Protein AF-A0A920R4H1-F1 (afdb_monomer)

Secondary structure (DSSP, 8-state):
-PPEE--TTS--TT---SEEEEEES-TTS-----HHHHHHHHTTT-EEEEEEETTGGGTS--GGGGT-SEEEEE-TTTT---GGG----EEEEE-S-TT-HHHHHH-S-EEEEETTEEEEE-GGGSHHHHGGGSS----S--HHHHHHHHHHHHHHT-S-----

Solvent-accessible surface area (backbone atoms only — not comparable to full-atom values): 9916 Å² total; per-residue (Å²): 138,50,77,43,82,45,58,98,87,59,80,65,85,86,59,84,50,61,32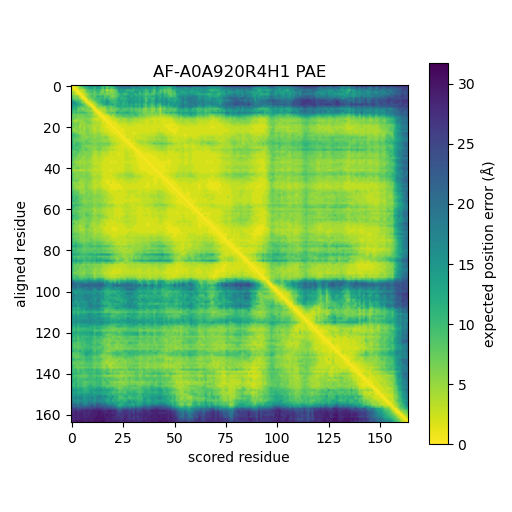,39,42,37,56,43,60,28,96,86,68,46,82,66,83,59,48,66,62,35,52,59,29,49,77,64,77,16,45,29,32,35,37,37,43,69,73,58,49,76,80,43,87,50,58,62,85,49,70,30,40,28,40,34,37,55,48,35,88,49,83,46,71,69,57,94,82,38,88,59,21,68,48,78,43,61,58,54,62,97,85,40,67,64,50,60,57,70,46,47,62,44,83,40,81,53,96,96,36,81,42,84,33,66,57,70,33,25,34,93,66,34,46,95,75,21,66,48,87,72,80,88,74,49,60,74,53,51,59,44,39,62,54,47,49,52,66,73,57,70,59,87,77,77,86,125

Foldseek 3Di:
DDEDEDDPPDDPPPDDHQEYEYEAVDPVSHHDQCLVVCVSQVVNNHAYEYEYDVVVVVPDPDVLVSVHQKYKYWPCVLPHDPPVPDDTAIDIDGSDDPPDVVRVLQDCWDWDQDPNDTDIPNPCQECVNVPPNHSDPDDDHPVVNVVSNVVSVVVVPPPPPPDD

Structure (mmCIF, N/CA/C/O backbone):
data_AF-A0A920R4H1-F1
#
_entry.id   AF-A0A920R4H1-F1
#
loop_
_atom_site.group_PDB
_atom_site.id
_atom_site.type_symbol
_atom_site.label_atom_id
_atom_site.label_alt_id
_atom_site.label_comp_id
_atom_site.label_asym_id
_atom_site.label_entity_id
_atom_site.label_seq_id
_atom_site.pdbx_PDB_ins_code
_atom_site.Cartn_x
_atom_site.Cartn_y
_atom_site.Cartn_z
_atom_site.occupancy
_atom_site.B_iso_or_equiv
_atom_site.auth_seq_id
_atom_site.auth_comp_id
_atom_site.auth_asym_id
_atom_site.auth_atom_id
_atom_site.pdbx_PDB_model_num
ATOM 1 N N . MET A 1 1 ? 2.970 5.327 20.813 1.00 47.44 1 MET A N 1
ATOM 2 C CA . MET A 1 1 ? 1.952 5.036 19.777 1.00 47.44 1 MET A CA 1
ATOM 3 C C . MET A 1 1 ? 2.085 3.579 19.348 1.00 47.44 1 MET A C 1
ATOM 5 O O . MET A 1 1 ? 3.150 3.213 18.874 1.00 47.44 1 MET A O 1
ATOM 9 N N . LYS A 1 2 ? 1.069 2.731 19.569 1.00 54.78 2 LYS A N 1
ATOM 10 C CA . LYS A 1 2 ? 1.096 1.309 19.170 1.00 54.78 2 LYS A CA 1
ATOM 11 C C . LYS A 1 2 ? 0.308 1.113 17.871 1.00 54.78 2 LYS A C 1
ATOM 13 O O . LYS A 1 2 ? -0.879 1.432 17.827 1.00 54.78 2 LYS A O 1
ATOM 18 N N . LEU A 1 3 ? 0.972 0.604 16.833 1.00 54.94 3 LEU A N 1
ATOM 19 C CA . LEU A 1 3 ? 0.311 0.088 15.634 1.00 54.94 3 LEU A CA 1
ATOM 20 C C . LEU A 1 3 ? -0.113 -1.347 15.941 1.00 54.94 3 LEU A C 1
ATOM 22 O O . LEU A 1 3 ? 0.723 -2.148 16.361 1.00 54.94 3 LEU A O 1
ATOM 26 N N . SER A 1 4 ? -1.392 -1.668 15.768 1.00 60.56 4 SER A N 1
ATOM 27 C CA . SER A 1 4 ? -1.877 -3.031 15.986 1.00 60.56 4 SER A CA 1
ATOM 28 C C . SER A 1 4 ? -2.011 -3.750 14.649 1.00 60.56 4 SER A C 1
ATOM 30 O O . SER A 1 4 ? -2.724 -3.294 13.757 1.00 60.56 4 SER A O 1
ATOM 32 N N . LEU A 1 5 ? -1.322 -4.886 14.512 1.00 59.75 5 LEU A N 1
ATOM 33 C CA . LEU A 1 5 ? -1.550 -5.827 13.418 1.00 59.75 5 LEU A CA 1
ATOM 34 C C . LEU A 1 5 ? -2.815 -6.615 13.737 1.00 59.75 5 LEU A C 1
ATOM 36 O O . LEU A 1 5 ? -2.872 -7.307 14.756 1.00 59.75 5 LEU A O 1
ATOM 40 N N . VAL A 1 6 ? -3.828 -6.495 12.885 1.00 61.31 6 VAL A N 1
ATOM 41 C CA . VAL A 1 6 ? -5.138 -7.081 13.152 1.00 61.31 6 VAL A CA 1
ATOM 42 C C . VAL A 1 6 ? -5.387 -8.203 12.165 1.00 61.31 6 VAL A C 1
ATOM 44 O O . VAL A 1 6 ? -5.454 -8.009 10.955 1.00 61.31 6 VAL A O 1
ATOM 47 N N . THR A 1 7 ? -5.553 -9.403 12.705 1.00 55.94 7 THR A N 1
ATOM 48 C CA . THR A 1 7 ? -6.232 -10.491 12.000 1.00 55.94 7 THR A CA 1
ATOM 49 C C . THR A 1 7 ? -7.718 -10.403 12.341 1.00 55.94 7 THR A C 1
ATOM 51 O O . THR A 1 7 ? -8.056 -10.024 13.460 1.00 55.94 7 THR A O 1
ATOM 54 N N . HIS A 1 8 ? -8.601 -10.736 11.392 1.00 55.03 8 HIS A N 1
ATOM 55 C CA . HIS A 1 8 ? -10.073 -10.649 11.506 1.00 55.03 8 HIS A CA 1
ATOM 56 C C . HIS A 1 8 ? -10.656 -11.211 12.827 1.00 55.03 8 HIS A C 1
ATOM 58 O O . HIS A 1 8 ? -11.758 -10.864 13.229 1.00 55.03 8 HIS A O 1
ATOM 64 N N . THR A 1 9 ? -9.931 -12.084 13.525 1.00 52.53 9 THR A N 1
ATOM 65 C CA . THR A 1 9 ? -10.314 -12.711 14.798 1.00 52.53 9 THR A CA 1
ATOM 66 C C . THR A 1 9 ? -9.913 -11.943 16.066 1.00 52.53 9 THR A C 1
ATOM 68 O O . THR A 1 9 ? -10.213 -12.410 17.163 1.00 52.53 9 THR A O 1
ATOM 71 N N . GLN A 1 10 ? -9.237 -10.792 15.981 1.00 63.03 10 GLN A N 1
ATOM 72 C CA . GLN A 1 10 ? -8.810 -10.052 17.175 1.00 63.03 10 GLN A CA 1
ATOM 73 C C . GLN A 1 10 ? -9.837 -9.003 17.611 1.00 63.03 10 GLN A C 1
ATOM 75 O O . GLN A 1 10 ? -10.233 -8.132 16.844 1.00 63.03 10 GLN A O 1
ATOM 80 N N . ASN A 1 11 ? -10.221 -9.056 18.888 1.00 64.81 11 ASN A N 1
ATOM 81 C CA . ASN A 1 11 ? -11.140 -8.101 19.497 1.00 64.81 11 ASN A CA 1
ATOM 82 C C . ASN A 1 11 ? -10.472 -6.719 19.617 1.00 64.81 11 ASN A C 1
ATOM 84 O O . ASN A 1 11 ? -9.625 -6.497 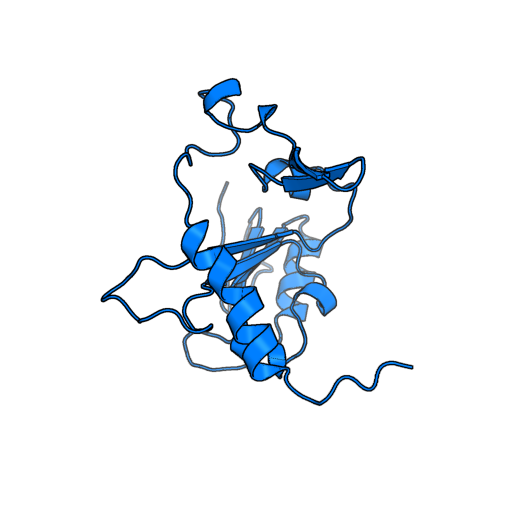20.486 1.00 64.81 11 ASN A O 1
ATOM 88 N N . LEU A 1 12 ? -10.845 -5.785 18.737 1.00 71.75 12 LEU A N 1
ATOM 89 C CA . LEU A 1 12 ? -10.313 -4.421 18.743 1.00 71.75 12 LEU A CA 1
ATOM 90 C C . LEU A 1 12 ? -10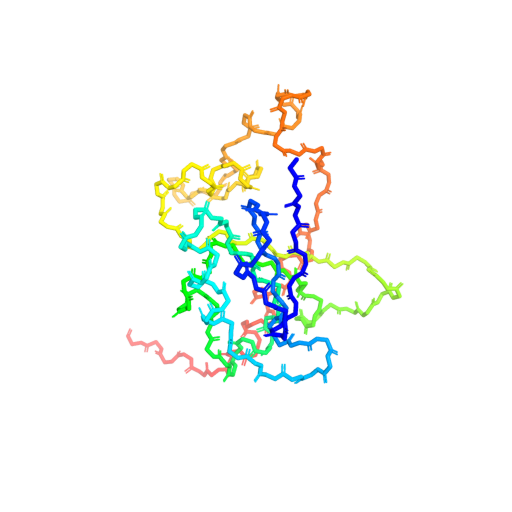.928 -3.550 19.836 1.00 71.75 12 LEU A C 1
ATOM 92 O O . LEU A 1 12 ? -10.408 -2.470 20.106 1.00 71.75 12 LEU A O 1
ATOM 96 N N . LYS A 1 13 ? -12.000 -3.983 20.510 1.00 70.62 13 LYS A N 1
ATOM 97 C CA . LYS A 1 13 ? -12.744 -3.131 21.450 1.00 70.62 13 LYS A CA 1
ATOM 98 C C . LYS A 1 13 ? -11.910 -2.726 22.665 1.00 70.62 13 LYS A C 1
ATOM 100 O O . LYS A 1 13 ? -11.972 -1.570 23.069 1.00 70.62 13 LYS A O 1
ATOM 105 N N . THR A 1 14 ? -11.056 -3.607 23.179 1.00 74.81 14 THR A N 1
ATOM 106 C CA . THR A 1 14 ? -10.301 -3.383 24.428 1.00 74.81 14 THR A CA 1
ATOM 107 C C . THR A 1 14 ? -8.910 -2.776 24.250 1.00 74.81 14 THR A C 1
ATOM 109 O O . THR A 1 14 ? -8.247 -2.482 25.239 1.00 74.81 14 THR A O 1
ATOM 112 N N . ARG A 1 15 ? -8.436 -2.588 23.012 1.00 79.19 15 ARG A N 1
ATOM 113 C CA . ARG A 1 15 ? -7.073 -2.104 22.742 1.00 79.19 15 ARG A CA 1
ATOM 114 C C . ARG A 1 15 ? -7.044 -0.634 22.339 1.00 79.19 15 ARG A C 1
ATOM 116 O O . ARG A 1 15 ? -7.931 -0.165 21.625 1.00 79.19 15 ARG A O 1
ATOM 123 N N . GLU A 1 16 ? -5.986 0.060 22.740 1.00 82.75 16 GLU A N 1
ATOM 124 C CA . GLU A 1 16 ? -5.626 1.380 22.219 1.00 82.75 16 GLU A CA 1
ATOM 125 C C . GLU A 1 16 ? -4.703 1.233 21.004 1.00 82.75 16 GLU A C 1
ATOM 127 O O . GLU A 1 16 ? -3.686 0.535 21.058 1.00 82.75 16 GLU A O 1
ATOM 132 N N . PHE A 1 17 ? -5.055 1.886 19.900 1.00 85.69 17 PHE A N 1
ATOM 133 C CA . PHE A 1 17 ? -4.285 1.883 18.658 1.00 85.69 17 PHE A CA 1
ATOM 134 C C . PHE A 1 17 ? -4.586 3.148 17.850 1.00 85.69 17 PHE A C 1
ATOM 136 O O . PHE A 1 17 ? -5.667 3.713 17.963 1.00 85.69 17 PHE A O 1
ATOM 143 N N . PHE A 1 18 ? -3.627 3.582 17.029 1.00 83.62 18 PHE A N 1
ATOM 144 C CA . PHE A 1 18 ? -3.800 4.725 16.116 1.00 83.62 18 PHE A CA 1
ATOM 145 C C . PHE A 1 18 ? -4.106 4.293 14.673 1.00 83.62 18 PHE A C 1
ATOM 147 O O . PHE A 1 18 ? -4.470 5.108 13.830 1.00 83.62 18 PHE A O 1
ATOM 154 N N . GLY A 1 19 ? -3.942 3.002 14.382 1.00 86.75 19 GLY A N 1
ATOM 155 C CA . GLY A 1 19 ? -4.238 2.416 13.087 1.00 86.75 19 GLY A CA 1
ATOM 156 C C . GLY A 1 19 ? -4.243 0.893 13.135 1.00 86.75 19 GLY A C 1
ATOM 157 O O . GLY A 1 19 ? -3.686 0.284 14.058 1.00 86.75 19 GLY A O 1
ATOM 158 N N . VAL A 1 20 ? -4.880 0.298 12.133 1.00 89.38 20 VAL A N 1
ATOM 159 C CA . VAL A 1 20 ? -4.982 -1.144 11.917 1.00 89.38 20 VAL A CA 1
ATOM 160 C C . VAL A 1 20 ? -4.424 -1.495 10.543 1.00 89.38 20 VAL A C 1
ATOM 162 O O . VAL A 1 20 ? -4.675 -0.789 9.569 1.00 89.38 20 VAL A O 1
ATOM 165 N N . LEU A 1 21 ? -3.665 -2.590 10.469 1.00 90.94 21 LEU A N 1
ATOM 166 C CA . LEU A 1 21 ? -3.246 -3.197 9.206 1.00 90.94 21 LEU A CA 1
ATOM 167 C C . LEU A 1 21 ? -3.998 -4.514 9.018 1.00 90.94 21 LEU A C 1
ATOM 169 O O . LEU A 1 21 ? -3.889 -5.401 9.868 1.00 90.94 21 LEU A O 1
ATOM 173 N N . ILE A 1 22 ? -4.733 -4.629 7.914 1.00 91.00 22 ILE A N 1
ATOM 174 C CA . ILE A 1 22 ? -5.585 -5.776 7.583 1.00 91.00 22 ILE A CA 1
ATOM 175 C C . ILE A 1 22 ? -5.103 -6.390 6.267 1.00 91.00 22 ILE A C 1
ATOM 177 O O . ILE A 1 22 ? -4.892 -5.679 5.294 1.00 91.00 22 ILE A O 1
ATOM 181 N N . GLN A 1 23 ? -4.942 -7.710 6.214 1.00 92.06 23 GLN A N 1
ATOM 182 C CA . GLN A 1 23 ? -4.517 -8.433 5.011 1.00 92.06 23 GLN A CA 1
ATOM 183 C C . GLN A 1 23 ? -5.743 -9.002 4.274 1.00 92.06 23 GLN A C 1
ATOM 185 O O . GLN A 1 23 ? -6.493 -9.790 4.853 1.00 92.06 23 GLN A O 1
ATOM 190 N N . TYR A 1 24 ? -5.941 -8.619 3.009 1.00 91.62 24 TYR A N 1
ATOM 191 C CA . TYR A 1 24 ? -7.109 -8.965 2.191 1.00 91.62 24 TYR A CA 1
ATOM 192 C C . TYR A 1 24 ? -6.717 -9.303 0.738 1.00 91.62 24 TYR A C 1
ATOM 194 O O . TYR A 1 24 ? -6.379 -8.391 -0.015 1.00 91.62 24 TYR A O 1
ATOM 202 N N . PRO A 1 25 ? -6.781 -10.568 0.283 1.00 91.94 25 PRO A N 1
ATOM 203 C CA . PRO A 1 25 ? -7.086 -11.789 1.038 1.00 91.94 25 PRO A CA 1
ATOM 204 C C . PRO A 1 25 ? -6.043 -12.101 2.118 1.00 91.94 25 PRO A C 1
ATOM 206 O O . PRO A 1 25 ? -4.903 -11.642 2.026 1.00 91.94 25 PRO A O 1
ATOM 209 N N . ALA A 1 26 ? -6.421 -12.899 3.122 1.00 89.62 26 ALA A N 1
ATOM 210 C CA . ALA A 1 26 ? -5.544 -13.282 4.228 1.00 89.62 26 ALA A CA 1
ATOM 211 C C . ALA A 1 26 ? -4.355 -14.141 3.757 1.00 89.62 26 ALA A C 1
ATOM 213 O O . ALA A 1 26 ? -4.429 -14.824 2.736 1.00 89.62 26 ALA A O 1
ATOM 214 N N . SER A 1 27 ? -3.281 -14.193 4.550 1.00 87.38 27 SER A N 1
ATOM 215 C CA . SER A 1 27 ? -2.103 -15.035 4.266 1.00 87.38 27 SER A CA 1
ATOM 216 C C . SER A 1 27 ? -2.423 -16.531 4.159 1.00 87.38 27 SER A C 1
ATOM 218 O O . SER A 1 27 ? -1.721 -17.266 3.476 1.00 87.38 27 SER A O 1
ATOM 220 N N . THR A 1 28 ? -3.510 -16.977 4.793 1.00 88.75 28 THR A N 1
ATOM 221 C CA . THR A 1 28 ? -4.040 -18.347 4.704 1.00 88.75 28 THR A CA 1
ATOM 222 C C . THR A 1 28 ? -4.865 -18.602 3.438 1.00 88.75 28 THR A C 1
ATOM 224 O O . THR A 1 28 ? -5.411 -19.688 3.276 1.00 88.75 28 THR A O 1
ATOM 227 N N . GLY A 1 29 ? -5.019 -17.604 2.564 1.00 85.94 29 GLY A N 1
ATOM 228 C CA . GLY A 1 29 ? -5.892 -17.651 1.389 1.00 85.94 29 GLY A CA 1
ATOM 229 C C . GLY A 1 29 ? -7.370 -17.390 1.694 1.00 85.94 29 GLY A C 1
ATOM 230 O O . GLY A 1 29 ? -8.184 -17.350 0.775 1.00 85.94 29 GLY A O 1
ATOM 231 N N . ARG A 1 30 ? -7.742 -17.186 2.965 1.00 89.44 30 ARG A N 1
ATOM 232 C CA . ARG A 1 30 ? -9.130 -16.890 3.345 1.00 89.44 30 ARG A CA 1
ATOM 233 C C . ARG A 1 30 ? -9.550 -15.501 2.874 1.00 89.44 30 ARG A C 1
ATOM 235 O O . ARG A 1 30 ? -8.851 -14.513 3.107 1.00 89.44 30 ARG A O 1
ATOM 242 N N . LEU A 1 31 ? -10.735 -15.434 2.279 1.00 89.69 31 LEU A N 1
ATOM 243 C CA . LEU A 1 31 ? -11.396 -14.189 1.922 1.00 89.69 31 LEU A CA 1
ATOM 244 C C . LEU A 1 31 ? -12.331 -13.783 3.063 1.00 89.69 31 LEU A C 1
ATOM 246 O O . LEU A 1 31 ? -13.480 -14.210 3.112 1.00 89.69 31 LEU A O 1
ATOM 250 N N . ASN A 1 32 ? -11.810 -13.003 4.005 1.00 88.50 32 ASN A N 1
ATOM 251 C CA . ASN A 1 32 ? -12.615 -12.440 5.081 1.00 88.50 32 ASN A CA 1
ATOM 252 C C . ASN A 1 32 ? -12.937 -10.979 4.755 1.00 88.50 32 ASN A C 1
ATOM 254 O O . ASN A 1 32 ? -12.062 -10.265 4.266 1.00 88.50 32 ASN A O 1
ATOM 258 N N . ASP A 1 33 ? -14.160 -10.543 5.041 1.00 89.31 33 ASP A N 1
ATOM 259 C CA . ASP A 1 33 ? -14.581 -9.161 4.822 1.00 89.31 33 ASP A CA 1
ATOM 260 C C . ASP A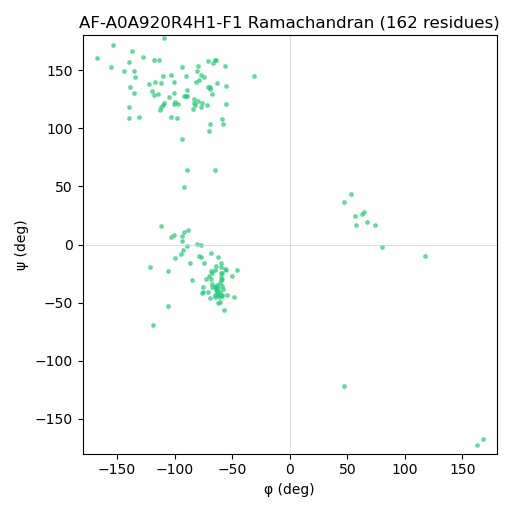 1 33 ? -13.920 -8.226 5.859 1.00 89.31 33 ASP A C 1
ATOM 262 O O . ASP A 1 33 ? -14.088 -8.436 7.064 1.00 89.31 33 ASP A O 1
ATOM 266 N N . PRO A 1 34 ? -13.126 -7.221 5.441 1.00 89.75 34 PRO A N 1
ATOM 267 C CA . PRO A 1 34 ? -12.485 -6.294 6.364 1.00 89.75 34 PRO A CA 1
ATOM 268 C C . PRO A 1 34 ? -13.424 -5.196 6.893 1.00 89.75 34 PRO A C 1
ATOM 270 O O . PRO A 1 34 ? -13.020 -4.495 7.822 1.00 89.75 34 PRO A O 1
ATOM 273 N N . SER A 1 35 ? -14.642 -5.027 6.357 1.00 90.69 35 SER A N 1
ATOM 274 C CA . SER A 1 35 ? -15.519 -3.888 6.676 1.00 90.69 35 SER A CA 1
ATOM 275 C C . SER A 1 35 ? -15.783 -3.706 8.172 1.00 90.69 35 SER A C 1
ATOM 277 O O . SER A 1 35 ? -15.676 -2.589 8.672 1.00 90.69 35 SER A O 1
ATOM 279 N N . GLU A 1 36 ? -16.042 -4.780 8.924 1.00 89.50 36 GLU A N 1
ATOM 280 C CA . GLU A 1 36 ? -16.287 -4.662 10.370 1.00 89.50 36 GLU A CA 1
ATOM 281 C C . GLU A 1 36 ? -15.053 -4.126 11.118 1.00 89.50 36 GLU A C 1
ATOM 283 O O . GLU A 1 36 ? -15.162 -3.253 11.982 1.00 89.50 36 GLU A O 1
ATOM 288 N N . ALA A 1 37 ? -13.861 -4.612 10.765 1.00 88.38 37 ALA A N 1
ATOM 289 C CA . ALA A 1 37 ? -12.613 -4.169 11.378 1.00 88.38 37 ALA A CA 1
ATOM 290 C C . ALA A 1 37 ? -12.289 -2.708 11.022 1.00 88.38 37 ALA A C 1
ATOM 292 O O . ALA A 1 37 ? -11.802 -1.967 11.880 1.00 88.38 37 ALA A O 1
ATOM 293 N N . ILE A 1 38 ? -12.599 -2.285 9.791 1.00 89.88 38 ILE A N 1
ATOM 294 C CA . ILE A 1 38 ? -12.471 -0.893 9.337 1.00 89.88 38 ILE A CA 1
ATOM 295 C C . ILE A 1 38 ? -13.396 0.009 10.163 1.00 89.88 38 ILE A C 1
ATOM 297 O O . ILE A 1 38 ? -12.926 0.968 10.776 1.00 89.88 38 ILE A O 1
ATOM 301 N N . SER A 1 39 ? -14.680 -0.344 10.293 1.00 90.00 39 SER A N 1
ATOM 302 C CA . SER A 1 39 ? -15.634 0.428 11.098 1.00 90.00 39 SER A CA 1
ATOM 303 C C . SER A 1 39 ? -15.222 0.515 12.572 1.00 90.00 39 SER A C 1
ATOM 305 O O . SER A 1 39 ? -15.304 1.581 13.182 1.00 90.00 39 SER A O 1
ATOM 307 N N . GLN A 1 40 ? -14.727 -0.580 13.161 1.00 88.69 40 GLN A N 1
ATOM 308 C CA . GLN A 1 40 ? -14.220 -0.567 14.538 1.00 88.69 40 GLN A CA 1
ATOM 309 C C . GLN A 1 40 ? -12.999 0.349 14.707 1.00 88.69 40 GLN A C 1
ATOM 311 O O . GLN A 1 40 ? -12.860 0.980 15.759 1.00 88.69 40 GLN A O 1
ATOM 316 N N . ALA A 1 41 ? -12.128 0.442 13.699 1.00 88.06 41 ALA A N 1
ATOM 317 C CA . ALA A 1 41 ? -10.996 1.362 13.720 1.00 88.06 41 ALA A CA 1
ATOM 318 C C . ALA A 1 41 ? -11.451 2.823 13.619 1.00 88.06 41 ALA A C 1
ATOM 320 O O . ALA A 1 41 ? -11.043 3.653 14.435 1.00 88.06 41 ALA A O 1
ATOM 321 N N . HIS A 1 42 ? -12.364 3.126 12.696 1.00 88.88 42 HIS A N 1
ATOM 322 C CA . HIS A 1 42 ? -12.912 4.473 12.523 1.00 88.88 42 HIS A CA 1
ATOM 323 C C . HIS A 1 42 ? -13.661 4.976 13.758 1.00 88.88 42 HIS A C 1
ATOM 325 O O . HIS A 1 42 ? -13.483 6.132 14.136 1.00 88.88 42 HIS A O 1
ATOM 331 N N . ASN A 1 43 ? -14.395 4.105 14.459 1.00 88.81 43 ASN A N 1
ATOM 332 C CA . ASN A 1 43 ? -15.060 4.442 15.728 1.00 88.81 43 ASN A CA 1
ATOM 333 C C . ASN A 1 43 ? -14.088 4.906 16.827 1.00 88.81 43 ASN A C 1
ATOM 335 O O . ASN A 1 43 ? -14.504 5.546 17.790 1.00 88.81 43 ASN A O 1
ATOM 339 N N . LYS A 1 44 ? -12.797 4.588 16.698 1.00 87.19 44 LYS A N 1
ATOM 340 C CA . LYS A 1 44 ? -11.731 5.012 17.615 1.00 87.19 44 LYS A CA 1
ATOM 341 C C . LYS A 1 44 ? -10.870 6.149 17.060 1.00 87.19 44 LYS A C 1
ATOM 343 O O . LYS A 1 44 ? -9.860 6.487 17.668 1.00 87.19 44 LYS A O 1
ATOM 348 N N . GLY A 1 45 ? -11.231 6.717 15.907 1.00 85.56 45 GLY A N 1
ATOM 349 C CA . GLY A 1 45 ? -10.415 7.713 15.209 1.00 85.56 45 GLY A CA 1
ATOM 350 C C . GLY A 1 45 ? -9.095 7.153 14.665 1.00 85.56 45 GLY A C 1
ATOM 351 O O . GLY A 1 45 ? -8.162 7.916 14.424 1.00 85.56 45 GLY A O 1
ATOM 352 N N . ALA A 1 46 ? -8.993 5.831 14.504 1.00 87.62 46 ALA A N 1
ATOM 353 C CA . ALA A 1 46 ? -7.808 5.158 13.989 1.00 87.62 46 ALA A CA 1
ATOM 354 C C . ALA A 1 46 ? -7.891 4.948 12.470 1.00 87.62 46 ALA A C 1
ATOM 356 O O . ALA A 1 46 ? -8.977 4.808 11.909 1.00 87.62 46 ALA A O 1
ATOM 357 N N . LEU A 1 47 ? -6.730 4.876 11.817 1.00 87.69 47 LEU A N 1
ATOM 358 C CA . LEU A 1 47 ? -6.617 4.646 10.372 1.00 87.69 47 LEU A CA 1
ATOM 359 C C . LEU A 1 47 ? -6.736 3.164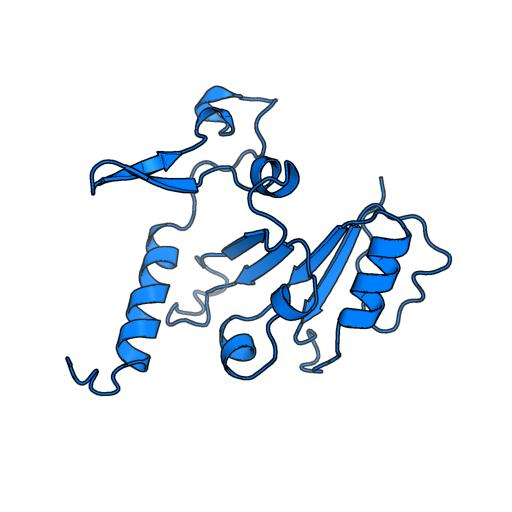 10.008 1.00 87.69 47 LEU A C 1
ATOM 361 O O . LEU A 1 47 ? -6.128 2.313 10.657 1.00 87.69 47 LEU A O 1
ATOM 365 N N . ALA A 1 48 ? -7.430 2.856 8.921 1.00 90.12 48 ALA A N 1
ATOM 366 C CA . ALA A 1 48 ? -7.536 1.521 8.356 1.00 90.12 48 ALA A CA 1
ATOM 367 C C . ALA A 1 48 ? -6.649 1.364 7.112 1.00 90.12 48 ALA A C 1
ATOM 369 O O . ALA A 1 48 ? -6.925 1.916 6.046 1.00 90.12 48 ALA A O 1
ATOM 370 N N . VAL A 1 49 ? -5.584 0.571 7.242 1.00 91.69 49 VAL A N 1
ATOM 371 C CA . VAL A 1 49 ? -4.678 0.217 6.145 1.00 91.69 49 VAL A CA 1
ATOM 372 C C . VAL A 1 49 ? -4.954 -1.218 5.709 1.00 91.69 49 VAL A C 1
ATOM 374 O O . VAL A 1 49 ? -4.917 -2.137 6.527 1.00 91.69 49 VAL A O 1
ATOM 377 N N . VAL A 1 50 ? -5.198 -1.437 4.419 1.00 92.62 50 VAL A N 1
ATOM 378 C CA . VAL A 1 50 ? -5.466 -2.765 3.858 1.00 92.62 50 VAL A CA 1
ATOM 379 C C . VAL A 1 50 ? -4.328 -3.192 2.935 1.00 92.62 50 VAL A C 1
ATOM 381 O O . VAL A 1 50 ? -4.089 -2.585 1.895 1.00 92.62 50 VAL A O 1
ATOM 384 N N . ALA A 1 51 ? -3.623 -4.257 3.302 1.00 93.75 51 ALA A N 1
ATOM 385 C CA . ALA A 1 51 ? -2.651 -4.920 2.449 1.00 93.75 51 ALA A CA 1
ATOM 386 C C . ALA A 1 51 ? -3.365 -5.902 1.512 1.00 93.75 51 ALA A C 1
ATOM 388 O O . ALA A 1 51 ? -4.049 -6.814 1.978 1.00 93.75 51 ALA A O 1
ATOM 389 N N . SER A 1 52 ? -3.218 -5.726 0.200 1.00 93.50 52 SER A N 1
ATOM 390 C CA . SER A 1 52 ? -3.961 -6.490 -0.799 1.00 93.50 52 SER A CA 1
ATOM 391 C C . SER A 1 52 ? -3.114 -6.967 -1.978 1.00 93.50 52 SER A C 1
ATOM 393 O O . SER A 1 52 ? -1.975 -6.545 -2.180 1.00 93.50 52 SER A O 1
ATOM 395 N N . ASP A 1 53 ? -3.683 -7.890 -2.748 1.00 91.56 53 ASP A N 1
ATOM 396 C CA . ASP A 1 53 ? -3.101 -8.468 -3.954 1.00 91.56 53 ASP A CA 1
ATOM 397 C C . ASP A 1 53 ? -3.890 -7.976 -5.173 1.00 91.56 53 ASP A C 1
ATOM 399 O O . ASP A 1 53 ? -5.087 -8.237 -5.297 1.00 91.56 53 ASP A O 1
ATOM 403 N N . LEU A 1 54 ? -3.215 -7.282 -6.092 1.00 90.62 54 LEU A N 1
ATOM 404 C CA . LEU A 1 54 ? -3.858 -6.685 -7.265 1.00 90.62 54 LEU A CA 1
ATOM 405 C C . LEU A 1 54 ? -4.568 -7.709 -8.163 1.00 90.62 54 LEU A C 1
ATOM 407 O O . LEU A 1 54 ? -5.541 -7.347 -8.816 1.00 90.62 54 LEU A O 1
ATOM 411 N N . LEU A 1 55 ? -4.108 -8.967 -8.227 1.00 89.50 55 LEU A N 1
ATOM 412 C CA . LEU A 1 55 ? -4.765 -9.993 -9.040 1.00 89.50 55 LEU A CA 1
ATOM 413 C C . LEU A 1 55 ? -6.041 -10.456 -8.353 1.00 89.50 55 LEU A C 1
ATOM 415 O O . LEU A 1 55 ? -7.057 -10.625 -9.025 1.00 89.50 55 LEU A O 1
ATOM 419 N N . ALA A 1 56 ? -6.008 -10.622 -7.030 1.00 90.56 56 ALA A N 1
ATOM 420 C CA . ALA A 1 56 ? -7.201 -10.958 -6.263 1.00 90.56 56 ALA A CA 1
ATOM 421 C C . ALA A 1 56 ? -8.281 -9.878 -6.439 1.00 90.56 56 ALA A C 1
ATOM 423 O O . ALA A 1 56 ? -9.427 -10.208 -6.739 1.00 90.56 56 ALA A O 1
ATOM 424 N N . LEU A 1 57 ? -7.891 -8.599 -6.382 1.00 90.81 57 LEU A N 1
ATOM 425 C CA . LEU A 1 57 ? -8.778 -7.443 -6.580 1.00 90.81 57 LEU A CA 1
ATOM 426 C C . LEU A 1 57 ? -9.430 -7.353 -7.967 1.00 90.81 57 LEU A C 1
ATOM 428 O O . LEU A 1 57 ? -10.356 -6.572 -8.146 1.00 90.81 57 LEU A O 1
ATOM 432 N N . THR A 1 58 ? -9.005 -8.155 -8.948 1.00 89.00 58 THR A N 1
ATOM 433 C CA . THR A 1 58 ? -9.729 -8.249 -10.229 1.00 89.00 58 THR A CA 1
ATOM 434 C C . THR A 1 58 ? -11.026 -9.056 -10.137 1.00 89.00 58 THR A C 1
ATOM 436 O O . THR A 1 58 ? -11.841 -8.984 -11.052 1.00 89.00 58 THR A O 1
ATOM 439 N N . GLN A 1 59 ? -11.204 -9.836 -9.065 1.00 90.50 59 GLN A N 1
ATOM 440 C CA . GLN A 1 59 ? -12.332 -10.757 -8.875 1.00 90.50 59 GLN A CA 1
ATOM 441 C C . GLN A 1 59 ? -13.160 -10.462 -7.621 1.00 90.50 59 GLN A C 1
ATOM 443 O O . GLN A 1 59 ? -14.289 -10.929 -7.508 1.00 90.50 59 GLN A O 1
ATOM 448 N N . ILE A 1 60 ? -12.598 -9.730 -6.660 1.00 91.69 60 ILE A N 1
ATOM 449 C CA . ILE A 1 60 ? -13.230 -9.442 -5.370 1.00 91.69 60 ILE A CA 1
ATOM 450 C C . ILE A 1 60 ? -13.438 -7.940 -5.207 1.00 91.69 60 ILE A C 1
ATOM 452 O O . ILE A 1 60 ? -12.759 -7.135 -5.845 1.00 91.69 60 ILE A O 1
ATOM 456 N N . LYS A 1 61 ? -14.370 -7.573 -4.325 1.00 91.25 61 LYS A N 1
ATOM 457 C CA . LYS A 1 61 ? -14.677 -6.179 -4.007 1.00 91.25 61 LYS A CA 1
ATOM 458 C C . LYS A 1 61 ? -13.409 -5.445 -3.555 1.00 91.25 61 LYS A C 1
ATOM 460 O O . LYS A 1 61 ? -12.618 -5.978 -2.775 1.00 91.25 61 LYS A O 1
ATOM 465 N N . SER A 1 62 ? -13.203 -4.228 -4.050 1.00 91.88 62 SER A N 1
ATOM 466 C CA . SER A 1 62 ? -11.999 -3.470 -3.722 1.00 91.88 62 SER A CA 1
ATOM 467 C C . SER A 1 62 ? -12.059 -2.920 -2.285 1.00 91.88 62 SER A C 1
ATOM 469 O O . SER A 1 62 ? -13.128 -2.505 -1.835 1.00 91.88 62 SER A O 1
ATOM 471 N N . PRO A 1 63 ? -10.932 -2.853 -1.547 1.00 91.56 63 PRO A N 1
ATOM 472 C CA . PRO A 1 63 ? -10.905 -2.260 -0.209 1.00 91.56 63 PRO A CA 1
ATOM 473 C C . PRO A 1 63 ? -11.325 -0.786 -0.187 1.00 91.56 63 PRO A C 1
ATOM 475 O O . PRO A 1 63 ? -11.800 -0.294 0.830 1.00 91.56 63 PRO A O 1
ATOM 478 N N . GLY A 1 64 ? -11.175 -0.084 -1.315 1.00 87.81 64 GLY A N 1
ATOM 479 C CA . GLY A 1 64 ? -11.652 1.287 -1.470 1.00 87.81 64 GLY A CA 1
ATOM 480 C C . GLY A 1 64 ? -13.168 1.421 -1.367 1.00 87.81 64 GLY A C 1
ATOM 481 O O . GLY A 1 64 ? -13.660 2.359 -0.758 1.00 87.81 64 GLY A O 1
ATOM 482 N N . GLU A 1 65 ? -13.908 0.443 -1.886 1.00 88.75 65 GLU A N 1
ATOM 483 C CA . GLU A 1 65 ? -15.370 0.358 -1.752 1.00 88.75 65 GLU A CA 1
ATOM 484 C C . GLU A 1 65 ? -15.820 -0.147 -0.367 1.00 88.75 65 GLU A C 1
ATOM 486 O O . GLU A 1 65 ? -17.016 -0.337 -0.124 1.00 88.75 65 GLU A O 1
ATOM 491 N N . MET A 1 66 ? -14.870 -0.456 0.517 1.00 90.31 66 MET A N 1
ATOM 492 C CA . MET A 1 66 ? -15.090 -0.883 1.902 1.00 90.31 66 MET A CA 1
ATOM 493 C C . MET A 1 66 ? -14.600 0.172 2.904 1.00 90.31 66 MET A C 1
ATOM 495 O O . MET A 1 66 ? -14.403 -0.155 4.071 1.00 90.31 66 MET A O 1
ATOM 499 N N . ASP A 1 67 ? -14.371 1.405 2.443 1.00 89.44 67 ASP A N 1
ATOM 500 C CA . ASP A 1 67 ? -13.919 2.547 3.243 1.00 89.44 67 ASP A CA 1
ATOM 501 C C . ASP A 1 67 ? -12.515 2.397 3.861 1.00 89.44 67 ASP A C 1
ATOM 503 O O . ASP A 1 67 ? -12.205 2.997 4.889 1.00 89.44 67 ASP A O 1
ATOM 507 N N . ALA A 1 68 ? -11.614 1.631 3.237 1.00 90.31 68 ALA A N 1
ATOM 508 C CA . ALA A 1 68 ? -10.208 1.631 3.647 1.00 90.31 68 ALA A CA 1
ATOM 509 C C . ALA A 1 68 ? -9.567 3.020 3.447 1.00 90.31 68 ALA A C 1
ATOM 511 O O . ALA A 1 68 ? -9.747 3.652 2.405 1.00 90.31 68 ALA A O 1
ATOM 512 N N . ASP A 1 69 ? -8.747 3.480 4.398 1.00 88.69 69 ASP A N 1
ATOM 513 C CA . ASP A 1 69 ? -8.050 4.768 4.275 1.00 88.69 69 ASP A CA 1
ATOM 514 C C . ASP A 1 69 ? -6.857 4.663 3.311 1.00 88.69 69 ASP A C 1
ATOM 516 O O . ASP A 1 69 ? -6.627 5.547 2.479 1.00 88.69 69 ASP A O 1
ATOM 520 N N . VAL A 1 70 ? -6.099 3.565 3.401 1.00 89.88 70 VAL A N 1
ATOM 521 C CA . VAL A 1 70 ? -4.898 3.311 2.591 1.00 89.88 70 VAL A CA 1
ATOM 522 C C . VAL A 1 70 ? -4.867 1.857 2.149 1.00 89.88 70 VAL A C 1
ATOM 524 O O . VAL A 1 70 ? -5.072 0.956 2.957 1.00 89.88 70 VAL A O 1
ATOM 527 N N . VAL A 1 71 ? -4.540 1.610 0.884 1.00 92.44 71 VAL A N 1
ATOM 528 C CA . VAL A 1 71 ? -4.326 0.264 0.350 1.00 92.44 71 VAL A CA 1
ATOM 529 C C . VAL A 1 71 ? -2.871 0.111 -0.063 1.00 92.44 71 VAL A C 1
ATOM 531 O O . VAL A 1 71 ? -2.323 0.954 -0.773 1.00 92.44 71 VAL A O 1
ATOM 534 N N . VAL A 1 72 ? -2.237 -0.964 0.390 1.00 93.31 72 VAL A N 1
ATOM 535 C CA . VAL A 1 72 ? -0.833 -1.277 0.105 1.00 93.31 72 VAL A CA 1
ATOM 536 C C . VAL A 1 72 ? -0.695 -2.685 -0.450 1.00 93.31 72 VAL A C 1
ATOM 538 O O . VAL A 1 72 ? -1.575 -3.519 -0.265 1.00 93.31 72 VAL A O 1
ATOM 541 N N . GLY A 1 73 ? 0.418 -2.989 -1.104 1.00 93.38 73 GLY A N 1
ATOM 542 C CA . GLY A 1 73 ? 0.712 -4.358 -1.511 1.00 93.38 73 GLY A CA 1
ATOM 543 C C . GLY A 1 73 ? 1.865 -4.455 -2.491 1.00 93.38 73 GLY A C 1
ATOM 544 O O . GLY A 1 73 ? 2.615 -3.501 -2.693 1.00 93.38 73 GLY A O 1
ATOM 545 N N . ASN A 1 74 ? 2.008 -5.629 -3.103 1.00 92.25 74 ASN A N 1
ATOM 546 C CA . ASN A 1 74 ? 3.051 -5.916 -4.081 1.00 92.25 74 ASN A CA 1
ATOM 547 C C . ASN A 1 74 ? 2.440 -6.116 -5.473 1.00 92.25 74 ASN A C 1
ATOM 549 O O . ASN A 1 74 ? 1.405 -6.760 -5.637 1.00 92.25 74 ASN A O 1
ATOM 553 N N . SER A 1 75 ? 3.106 -5.572 -6.482 1.00 90.44 75 SER A N 1
ATOM 554 C CA . SER A 1 75 ? 2.735 -5.673 -7.883 1.00 90.44 75 SER A CA 1
ATOM 555 C C . SER A 1 75 ? 3.431 -6.836 -8.620 1.00 90.44 75 SER A C 1
ATOM 557 O O . SER A 1 75 ? 3.245 -7.002 -9.822 1.00 90.44 75 SER A O 1
ATOM 559 N N . GLN A 1 76 ? 4.227 -7.655 -7.924 1.00 91.81 76 GLN A N 1
ATOM 560 C CA . GLN A 1 76 ? 5.048 -8.743 -8.477 1.00 91.81 76 GLN A CA 1
ATOM 561 C C . GLN A 1 76 ? 4.286 -9.661 -9.439 1.00 91.81 76 GLN A C 1
ATOM 563 O O . GLN A 1 76 ? 4.772 -9.972 -10.524 1.00 91.81 76 GLN A O 1
ATOM 568 N N . ARG A 1 77 ? 3.071 -10.075 -9.068 1.00 88.75 77 ARG A N 1
ATOM 569 C CA . ARG A 1 77 ? 2.283 -11.042 -9.847 1.00 88.75 77 ARG A CA 1
ATOM 570 C C . ARG A 1 77 ? 1.782 -10.501 -11.191 1.00 88.75 77 ARG A C 1
ATOM 572 O O . ARG A 1 77 ? 1.275 -11.266 -12.007 1.00 88.75 77 ARG A O 1
ATOM 579 N N . PHE A 1 78 ? 1.962 -9.211 -11.460 1.00 86.81 78 PHE A N 1
ATOM 580 C CA . PHE A 1 78 ? 1.678 -8.594 -12.754 1.00 86.81 78 PHE A CA 1
ATOM 581 C C . PHE A 1 78 ? 2.912 -8.672 -13.658 1.00 86.81 78 PHE A C 1
ATOM 583 O O . PHE A 1 78 ? 3.501 -7.662 -14.036 1.00 86.81 78 PHE A O 1
ATOM 590 N N . GLY A 1 79 ? 3.305 -9.899 -14.005 1.00 84.88 79 GLY A N 1
ATOM 591 C CA . GLY A 1 79 ? 4.321 -10.158 -15.028 1.00 84.88 79 GLY A CA 1
ATOM 592 C C . GLY A 1 79 ? 5.767 -9.859 -14.624 1.00 84.88 79 GLY A C 1
ATOM 593 O O . GLY A 1 79 ? 6.617 -9.768 -15.507 1.00 84.88 79 GLY A O 1
ATOM 594 N N . VAL A 1 80 ? 6.069 -9.729 -13.325 1.00 89.00 80 VAL A N 1
ATOM 595 C CA . VAL A 1 80 ? 7.448 -9.605 -12.831 1.00 89.00 80 VAL A CA 1
ATOM 596 C C . VAL A 1 80 ? 7.921 -10.961 -12.283 1.00 89.00 80 VAL A C 1
ATOM 598 O O . VAL A 1 80 ? 7.208 -11.575 -11.483 1.00 89.00 80 VAL A O 1
ATOM 601 N N . PRO A 1 81 ? 9.109 -11.463 -12.674 1.00 89.25 81 PRO A N 1
ATOM 602 C CA . PRO A 1 81 ? 9.648 -12.716 -12.147 1.00 89.25 81 PRO A CA 1
ATOM 603 C C . PRO A 1 81 ? 9.764 -12.715 -10.616 1.00 89.25 81 PRO A C 1
ATOM 605 O O . PRO A 1 81 ? 9.949 -11.668 -9.995 1.00 89.25 81 PRO A O 1
ATOM 608 N N . MET A 1 82 ? 9.717 -13.897 -9.991 1.00 90.06 82 MET A N 1
ATOM 609 C CA . MET A 1 82 ? 9.871 -13.999 -8.530 1.00 90.06 82 MET A CA 1
ATOM 610 C C . MET A 1 82 ? 11.220 -13.456 -8.038 1.00 90.06 82 MET A C 1
ATOM 612 O O . MET A 1 82 ? 11.290 -12.943 -6.924 1.00 90.06 82 MET A O 1
ATOM 616 N N . GLY A 1 83 ? 12.275 -13.550 -8.858 1.00 89.12 83 GLY A N 1
ATOM 617 C CA . GLY A 1 83 ? 13.564 -12.894 -8.605 1.00 89.12 83 GLY A CA 1
ATOM 618 C C . GLY A 1 83 ? 14.209 -13.253 -7.264 1.00 89.12 83 GLY A C 1
ATOM 619 O O . GLY A 1 83 ? 14.932 -12.444 -6.704 1.00 89.12 83 GLY A O 1
ATOM 620 N N . TYR A 1 84 ? 13.884 -14.421 -6.697 1.00 89.56 84 TYR A N 1
ATOM 621 C CA . TYR A 1 84 ? 14.317 -14.838 -5.357 1.00 89.56 84 TYR A CA 1
ATOM 622 C C . TYR A 1 84 ? 14.122 -13.756 -4.269 1.00 89.56 84 TYR A C 1
ATOM 624 O O . TYR A 1 84 ? 14.938 -13.600 -3.366 1.00 89.56 84 TYR A O 1
ATOM 632 N N . GLY A 1 85 ? 13.029 -12.989 -4.368 1.00 88.00 85 GLY A N 1
ATOM 633 C CA . GLY A 1 85 ? 12.682 -11.929 -3.415 1.00 88.00 85 GLY A CA 1
ATOM 634 C C . GLY A 1 85 ? 12.636 -10.520 -4.007 1.00 88.00 85 GLY A C 1
ATOM 635 O O . GLY A 1 85 ? 12.127 -9.618 -3.346 1.00 88.00 85 GLY A O 1
ATOM 636 N N . GLY A 1 86 ? 13.099 -10.307 -5.242 1.00 90.88 86 GLY A N 1
ATOM 637 C CA . GLY A 1 86 ? 12.954 -9.009 -5.895 1.00 90.88 86 GLY A CA 1
ATOM 638 C C . GLY A 1 86 ? 13.866 -8.794 -7.101 1.00 90.88 86 GLY A C 1
ATOM 639 O O . GLY A 1 86 ? 14.558 -9.707 -7.539 1.00 90.88 86 GLY A O 1
ATOM 640 N N . PRO A 1 87 ? 13.886 -7.572 -7.648 1.00 91.12 87 PRO A N 1
ATOM 641 C CA . PRO A 1 87 ? 13.113 -6.409 -7.212 1.00 91.12 87 PRO A CA 1
ATOM 642 C C . PRO A 1 87 ? 11.640 -6.480 -7.652 1.00 91.12 87 PRO A C 1
ATOM 644 O O . PRO A 1 87 ? 11.338 -6.978 -8.734 1.00 91.12 87 PRO A O 1
ATOM 647 N N . HIS A 1 88 ? 10.723 -5.950 -6.831 1.00 91.50 88 HIS A N 1
ATOM 648 C CA . HIS A 1 88 ? 9.292 -5.803 -7.147 1.00 91.50 88 HIS A CA 1
ATOM 649 C C . HIS A 1 88 ? 8.798 -4.412 -6.753 1.00 91.50 88 HIS A C 1
ATOM 651 O O . HIS A 1 88 ? 9.232 -3.870 -5.737 1.00 91.50 88 HIS A O 1
ATOM 657 N N . ALA A 1 89 ? 7.883 -3.831 -7.531 1.00 90.44 89 ALA A N 1
ATOM 658 C CA . ALA A 1 89 ? 7.258 -2.573 -7.143 1.00 90.44 89 ALA A CA 1
ATOM 659 C C . ALA A 1 89 ? 6.153 -2.827 -6.108 1.00 90.44 89 ALA A C 1
ATOM 661 O O . ALA A 1 89 ? 5.214 -3.586 -6.337 1.00 90.44 89 ALA A O 1
ATOM 662 N N . ALA A 1 90 ? 6.262 -2.173 -4.955 1.00 91.19 90 ALA A N 1
ATOM 663 C CA . ALA A 1 90 ? 5.144 -2.055 -4.034 1.00 91.19 90 ALA A CA 1
ATOM 664 C C . ALA A 1 90 ? 4.213 -0.931 -4.503 1.00 91.19 90 ALA A C 1
ATOM 666 O O . ALA A 1 90 ? 4.668 0.055 -5.088 1.00 91.19 90 ALA A O 1
ATOM 667 N N . PHE A 1 91 ? 2.921 -1.064 -4.225 1.00 89.94 91 PHE A N 1
ATOM 668 C CA . PHE A 1 91 ? 1.958 0.017 -4.397 1.00 89.94 91 PHE A CA 1
ATOM 669 C C . PHE A 1 91 ? 1.482 0.509 -3.031 1.00 89.94 91 PHE A C 1
ATOM 671 O O . PHE A 1 91 ? 1.358 -0.268 -2.083 1.00 89.94 91 PHE A O 1
ATOM 678 N N . LEU A 1 92 ? 1.229 1.811 -2.947 1.00 89.12 92 LEU A N 1
ATOM 679 C CA . LEU A 1 92 ? 0.625 2.480 -1.803 1.00 89.12 92 LEU A CA 1
ATOM 680 C C . LEU A 1 92 ? -0.340 3.514 -2.361 1.00 89.12 92 LEU A C 1
ATOM 682 O O . LEU A 1 92 ? 0.071 4.424 -3.078 1.00 89.12 92 LEU A O 1
ATOM 686 N N . GLN A 1 93 ? -1.616 3.356 -2.042 1.00 87.31 93 GLN A N 1
ATOM 687 C CA . GLN A 1 93 ? -2.680 4.207 -2.537 1.00 87.31 93 GLN A CA 1
ATOM 688 C C . GLN A 1 93 ? -3.547 4.666 -1.362 1.00 87.31 93 GLN A C 1
ATOM 690 O O . GLN A 1 93 ? -4.273 3.850 -0.796 1.00 87.31 93 GLN A O 1
ATOM 695 N N . PRO A 1 94 ? -3.511 5.951 -0.978 1.00 84.25 94 PRO A N 1
ATOM 696 C CA . PRO A 1 94 ? -4.555 6.514 -0.136 1.00 84.25 94 PRO A CA 1
ATOM 697 C C . PRO A 1 94 ? -5.860 6.553 -0.942 1.00 84.25 94 PRO A C 1
ATOM 699 O O . PRO A 1 94 ? -5.867 7.004 -2.094 1.00 84.25 94 PRO A O 1
ATOM 702 N N . VAL A 1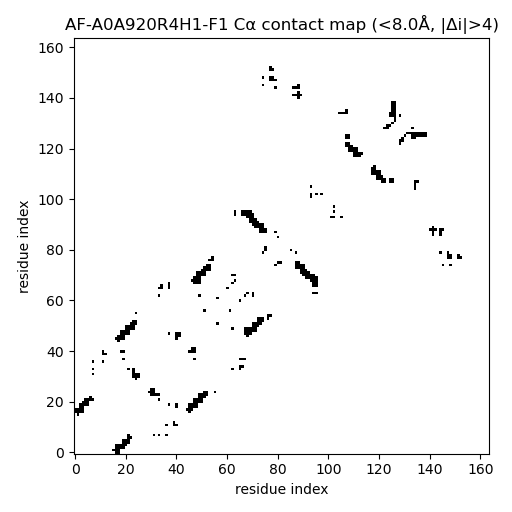 95 ? -6.941 6.031 -0.364 1.00 77.44 95 VAL A N 1
ATOM 703 C CA . VAL A 1 95 ? -8.241 5.896 -1.047 1.00 77.44 95 VAL A CA 1
ATOM 704 C C . VAL A 1 95 ? -9.258 6.925 -0.558 1.00 77.44 95 VAL A C 1
ATOM 706 O O . VAL A 1 95 ? -10.159 7.307 -1.303 1.00 77.44 95 VAL A O 1
ATOM 709 N N . ARG A 1 96 ? -9.071 7.450 0.656 1.00 67.44 96 ARG A N 1
ATOM 710 C CA . ARG A 1 96 ? -9.894 8.530 1.207 1.00 67.44 96 ARG A CA 1
ATOM 711 C C . ARG A 1 96 ? -9.621 9.878 0.516 1.00 67.44 96 ARG A C 1
ATOM 713 O O . ARG A 1 96 ? -8.587 10.067 -0.123 1.00 67.44 96 ARG A O 1
ATOM 720 N N . ASN A 1 97 ? -10.604 10.780 0.617 1.00 56.12 97 ASN A N 1
ATOM 721 C CA . ASN A 1 97 ? -10.789 12.027 -0.141 1.00 56.12 97 ASN A CA 1
ATOM 722 C C . ASN A 1 97 ? -9.525 12.779 -0.616 1.00 56.12 97 ASN A C 1
ATOM 724 O O . ASN A 1 97 ? -8.534 12.930 0.090 1.00 56.12 97 ASN A O 1
ATOM 728 N N . ILE A 1 98 ? -9.649 13.393 -1.801 1.00 48.72 98 ILE A N 1
ATOM 729 C CA . ILE A 1 98 ? -8.638 14.221 -2.493 1.00 48.72 98 ILE A CA 1
ATOM 730 C C . ILE A 1 98 ? -8.007 15.329 -1.625 1.00 48.72 98 ILE A C 1
ATOM 732 O O . ILE A 1 98 ? -6.861 15.693 -1.877 1.00 48.72 98 ILE A O 1
ATOM 736 N N . ASN A 1 99 ? -8.727 15.825 -0.615 1.00 49.62 99 ASN A N 1
ATOM 737 C CA . ASN A 1 99 ? -8.306 16.925 0.260 1.00 49.62 99 ASN A CA 1
ATOM 738 C C . ASN A 1 99 ? -7.757 16.457 1.619 1.00 49.62 99 ASN A C 1
ATOM 740 O O . ASN A 1 99 ? -7.566 17.280 2.513 1.00 49.62 99 ASN A O 1
ATOM 744 N N . ASP A 1 100 ? -7.552 15.152 1.810 1.00 64.12 100 ASP A N 1
ATOM 745 C CA . ASP A 1 100 ? -7.093 14.620 3.088 1.00 64.12 100 ASP A CA 1
ATOM 746 C C . ASP A 1 100 ? -5.583 14.883 3.279 1.00 64.12 100 ASP A C 1
ATOM 748 O O . ASP A 1 100 ? -4.772 14.411 2.467 1.00 64.12 100 ASP A O 1
ATOM 752 N N . PRO A 1 101 ? -5.160 15.591 4.347 1.00 60.66 101 PRO A N 1
ATOM 753 C CA . PRO A 1 101 ? -3.745 15.743 4.681 1.00 60.66 101 PRO A CA 1
ATOM 754 C C . PRO A 1 101 ? -3.025 14.395 4.835 1.00 60.66 101 PRO A C 1
ATOM 756 O O . PRO A 1 101 ? -1.809 14.342 4.655 1.00 60.66 101 PRO A O 1
ATOM 759 N N . LEU A 1 102 ? -3.750 13.302 5.100 1.00 61.91 102 LEU A N 1
ATOM 760 C CA . LEU A 1 102 ? -3.218 11.942 5.124 1.00 61.91 102 LEU A CA 1
ATOM 761 C C . LEU A 1 102 ? -2.624 11.512 3.774 1.00 61.91 102 LEU A C 1
ATOM 763 O O . LEU A 1 102 ? -1.494 11.027 3.719 1.00 61.91 102 LEU A O 1
ATOM 767 N N . ARG A 1 103 ? -3.361 11.703 2.673 1.00 61.47 103 ARG A N 1
ATOM 768 C CA . ARG A 1 103 ? -2.895 11.371 1.314 1.00 61.47 103 ARG A CA 1
ATOM 769 C C . ARG A 1 103 ? -1.611 12.121 0.983 1.00 61.47 103 ARG A C 1
ATOM 771 O O . ARG A 1 103 ? -0.699 11.600 0.341 1.00 61.47 103 ARG A O 1
ATOM 778 N N . ASP A 1 104 ? -1.577 13.357 1.441 1.00 59.59 104 ASP A N 1
ATOM 779 C CA . ASP A 1 104 ? -0.470 14.262 1.281 1.00 59.59 104 ASP A CA 1
ATOM 780 C C . ASP A 1 104 ? 0.742 13.854 2.142 1.00 59.59 104 ASP A C 1
ATOM 782 O O . ASP A 1 104 ? 1.880 13.850 1.672 1.00 59.59 104 ASP A O 1
ATOM 786 N N . ALA A 1 105 ? 0.524 13.420 3.378 1.00 60.12 105 ALA A N 1
ATOM 787 C CA . ALA A 1 105 ? 1.584 12.933 4.253 1.00 60.12 105 ALA A CA 1
ATOM 788 C C . ALA A 1 105 ? 2.215 11.613 3.771 1.00 60.12 105 ALA A C 1
ATOM 790 O O . ALA A 1 105 ? 3.411 11.405 3.968 1.00 60.12 105 ALA A O 1
ATOM 791 N N . LEU A 1 106 ? 1.431 10.731 3.146 1.00 62.06 106 LEU A N 1
ATOM 792 C CA . LEU A 1 106 ? 1.859 9.372 2.797 1.00 62.06 106 LEU A CA 1
ATOM 793 C C . LEU A 1 106 ? 2.611 9.269 1.467 1.00 62.06 106 LEU A C 1
ATOM 795 O O . LEU A 1 106 ? 3.450 8.384 1.300 1.00 62.06 106 LEU A O 1
ATOM 799 N N . LEU A 1 107 ? 2.304 10.142 0.508 1.00 65.69 107 LEU A N 1
ATOM 800 C CA . LEU A 1 107 ? 2.904 10.092 -0.821 1.00 65.69 107 LEU A CA 1
ATOM 801 C C . LEU A 1 107 ? 4.059 11.092 -0.916 1.00 65.69 107 LEU A C 1
ATOM 803 O O . LEU A 1 107 ? 3.853 12.304 -0.976 1.00 65.69 107 LEU A O 1
ATOM 807 N N . GLY A 1 108 ? 5.283 10.559 -0.963 1.00 58.19 108 GLY A N 1
ATOM 808 C CA . GLY A 1 108 ? 6.500 11.351 -1.165 1.00 58.19 108 GLY A CA 1
ATOM 809 C C . GLY A 1 108 ? 6.611 11.961 -2.567 1.00 58.19 108 GLY A C 1
ATOM 810 O O . GLY A 1 108 ? 7.271 12.980 -2.723 1.00 58.19 108 GLY A O 1
ATOM 811 N N . TYR A 1 109 ? 5.931 11.382 -3.563 1.00 67.00 109 TYR A N 1
ATOM 812 C CA . TYR A 1 109 ? 5.834 11.912 -4.923 1.00 67.00 109 TYR A CA 1
ATOM 813 C C . TYR A 1 109 ? 4.446 11.636 -5.517 1.00 67.00 109 TYR A C 1
ATOM 815 O O . TYR A 1 109 ? 3.802 10.635 -5.202 1.00 67.00 109 TYR A O 1
ATOM 823 N N . GLN A 1 110 ? 3.986 12.519 -6.402 1.00 70.38 110 GLN A N 1
ATOM 824 C CA . GLN A 1 110 ? 2.774 12.329 -7.208 1.00 70.38 110 GLN A CA 1
ATOM 825 C C . GLN A 1 110 ? 3.055 12.726 -8.658 1.00 70.38 110 GLN A C 1
ATOM 827 O O . GLN A 1 110 ? 3.870 13.610 -8.914 1.00 70.38 110 GLN A O 1
ATOM 832 N N . LEU A 1 111 ? 2.383 12.093 -9.620 1.00 75.19 111 LEU A N 1
ATOM 833 C CA . LEU A 1 111 ? 2.412 12.538 -11.014 1.00 75.19 111 LEU A CA 1
ATOM 834 C C . LEU A 1 111 ? 1.293 13.555 -11.238 1.00 75.19 111 LEU A C 1
ATOM 836 O O . LEU A 1 111 ? 0.135 13.286 -10.933 1.00 75.19 111 LEU A O 1
ATOM 840 N N . MET A 1 112 ? 1.641 14.714 -11.791 1.00 75.81 112 MET A N 1
ATOM 841 C CA . MET A 1 112 ? 0.684 15.754 -12.159 1.00 75.81 112 MET A CA 1
ATOM 842 C C . MET A 1 112 ? 0.740 15.984 -13.666 1.00 75.81 112 MET A C 1
ATOM 844 O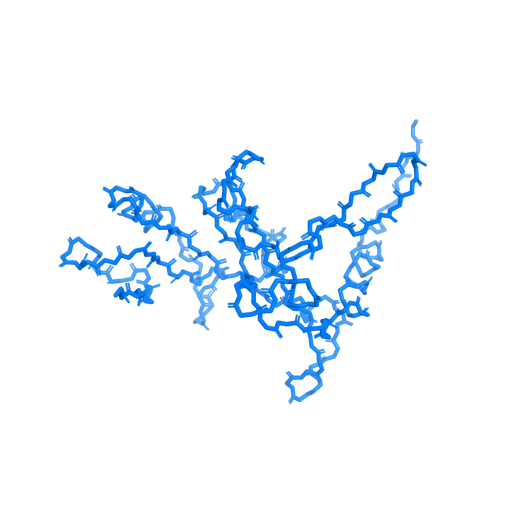 O . MET A 1 112 ? 1.818 16.203 -14.223 1.00 75.81 112 MET A O 1
ATOM 848 N N . LEU A 1 113 ? -0.428 15.954 -14.309 1.00 81.75 113 LEU A N 1
ATOM 849 C CA . LEU A 1 113 ? -0.590 16.383 -15.691 1.00 81.75 113 LEU A CA 1
ATOM 850 C C . LEU A 1 113 ? -0.785 17.900 -15.703 1.00 81.75 113 LEU A C 1
ATOM 852 O O . LEU A 1 113 ? -1.764 18.406 -15.157 1.00 81.75 113 LEU A O 1
ATOM 856 N N . LYS A 1 114 ? 0.150 18.626 -16.311 1.00 79.50 114 LYS A N 1
ATOM 857 C CA . LYS A 1 114 ? 0.023 20.064 -16.557 1.00 79.50 114 LYS A CA 1
ATOM 858 C C . LYS A 1 114 ? 0.460 20.351 -17.988 1.00 79.50 114 LYS A C 1
ATOM 860 O O . LYS A 1 114 ? 1.517 19.883 -18.396 1.00 79.50 114 LYS A O 1
ATOM 865 N N . ASP A 1 115 ? -0.355 21.082 -18.744 1.00 85.31 115 ASP A N 1
ATOM 866 C CA . ASP A 1 115 ? -0.061 21.468 -20.134 1.00 85.31 115 ASP A CA 1
ATOM 867 C C . ASP A 1 115 ? 0.299 20.259 -21.025 1.00 85.31 115 ASP A C 1
ATOM 869 O O . ASP A 1 115 ? 1.282 20.272 -21.762 1.00 85.31 115 ASP A O 1
ATOM 873 N N . ALA A 1 116 ? -0.466 19.167 -20.887 1.00 82.31 116 ALA A N 1
ATOM 874 C CA . ALA A 1 116 ? -0.236 17.873 -21.547 1.00 82.31 116 ALA A CA 1
ATOM 875 C C . ALA A 1 116 ? 1.135 17.216 -21.260 1.00 82.31 116 ALA A C 1
ATOM 877 O O . ALA A 1 116 ? 1.550 16.294 -21.960 1.00 82.31 116 ALA A O 1
ATOM 878 N N . ARG A 1 117 ? 1.844 17.660 -20.216 1.00 83.44 117 ARG A N 1
ATOM 879 C CA . ARG A 1 117 ? 3.134 17.115 -19.780 1.00 83.44 117 ARG A CA 1
ATOM 880 C C . ARG A 1 117 ? 3.014 16.532 -18.379 1.00 83.44 117 ARG A C 1
ATOM 882 O O . ARG A 1 117 ? 2.365 17.100 -17.501 1.00 83.44 117 ARG A O 1
ATOM 889 N N . LEU A 1 118 ? 3.658 15.389 -18.169 1.00 83.12 118 LEU A N 1
ATOM 890 C CA . LEU A 1 118 ? 3.754 14.759 -16.856 1.00 83.12 118 LEU A CA 1
ATOM 891 C C . LEU A 1 118 ? 4.988 15.281 -16.125 1.00 83.12 118 LEU A C 1
ATOM 893 O O . LEU A 1 118 ? 6.082 15.316 -16.686 1.00 83.12 118 LEU A O 1
ATOM 897 N N . ARG A 1 119 ? 4.814 15.655 -14.858 1.00 85.12 119 ARG A N 1
ATOM 898 C CA . ARG A 1 119 ? 5.905 16.041 -13.955 1.00 85.12 119 ARG A CA 1
ATOM 899 C C . ARG A 1 119 ? 5.685 15.476 -12.559 1.00 85.12 119 ARG A C 1
ATOM 901 O O . ARG A 1 119 ? 4.546 15.202 -12.175 1.00 85.12 119 ARG A O 1
ATOM 908 N N . MET A 1 120 ? 6.771 15.345 -11.802 1.00 83.50 120 MET A N 1
ATOM 909 C CA . MET A 1 120 ? 6.686 15.032 -10.377 1.00 83.50 120 MET A CA 1
ATOM 910 C C . MET A 1 120 ? 6.149 16.251 -9.622 1.00 83.50 120 MET A C 1
ATOM 912 O O . MET A 1 120 ? 6.547 17.387 -9.877 1.00 83.50 120 MET A O 1
ATOM 916 N N . ALA A 1 121 ? 5.214 16.010 -8.717 1.00 82.06 121 ALA A N 1
ATOM 917 C CA . ALA A 1 121 ? 4.614 16.991 -7.832 1.00 82.06 121 ALA A CA 1
ATOM 918 C C . ALA A 1 121 ? 4.994 16.689 -6.380 1.00 82.06 121 ALA A C 1
ATOM 920 O O . ALA A 1 121 ? 5.334 15.555 -6.046 1.00 82.06 121 ALA A O 1
ATOM 921 N N . LEU A 1 122 ? 4.898 17.715 -5.526 1.00 80.44 122 LEU A N 1
ATOM 922 C CA . LEU A 1 122 ? 5.127 17.627 -4.075 1.00 80.44 122 LEU A CA 1
ATOM 923 C C . LEU A 1 122 ? 6.554 17.211 -3.669 1.00 80.44 122 LEU A C 1
ATOM 925 O O . LEU A 1 122 ? 6.770 16.737 -2.557 1.00 80.44 122 LEU A O 1
ATOM 929 N N . GLN A 1 123 ? 7.543 17.494 -4.523 1.00 82.56 123 GLN A N 1
ATOM 930 C CA . GLN A 1 123 ? 8.963 17.189 -4.285 1.00 82.56 123 GLN A CA 1
ATOM 931 C C . GLN A 1 123 ? 9.515 17.790 -2.982 1.00 82.56 123 GLN A C 1
ATOM 933 O O . GLN A 1 123 ? 10.484 17.282 -2.428 1.00 82.56 123 GLN A O 1
ATOM 938 N N . THR A 1 124 ? 8.881 18.834 -2.431 1.00 83.25 124 THR A N 1
ATOM 939 C CA . THR A 1 124 ? 9.246 19.416 -1.125 1.00 83.25 124 THR A CA 1
ATOM 940 C C . THR A 1 124 ? 9.149 18.424 0.031 1.00 83.25 124 THR A C 1
ATOM 942 O O . THR A 1 124 ? 9.697 18.694 1.096 1.00 83.25 124 THR A O 1
ATOM 945 N N . ARG A 1 125 ? 8.473 17.285 -0.155 1.00 79.75 125 ARG A N 1
ATOM 946 C CA . ARG A 1 125 ? 8.342 16.202 0.831 1.00 79.75 125 ARG A CA 1
ATOM 947 C C . ARG A 1 125 ? 9.472 15.185 0.793 1.00 79.75 125 ARG A C 1
ATOM 949 O O . ARG A 1 125 ? 9.600 14.413 1.747 1.00 79.75 125 ARG A O 1
ATOM 956 N N . GLU A 1 126 ? 10.253 15.176 -0.278 1.00 81.94 126 GLU A N 1
ATOM 957 C CA . GLU A 1 126 ? 11.352 14.244 -0.459 1.00 81.94 126 GLU A CA 1
ATOM 958 C C . GLU A 1 126 ? 12.585 14.683 0.330 1.00 81.94 126 GLU A C 1
ATOM 960 O O . GLU A 1 126 ? 12.823 15.869 0.583 1.00 81.94 126 GLU A O 1
ATOM 965 N N . GLN A 1 127 ? 13.411 13.707 0.692 1.00 85.06 127 GLN A N 1
ATOM 966 C CA . GLN A 1 127 ? 14.626 13.933 1.470 1.00 85.06 127 GLN A CA 1
ATOM 967 C C . GLN A 1 127 ? 15.627 14.878 0.803 1.00 85.06 127 GLN A C 1
ATOM 969 O O . GLN A 1 127 ? 16.345 15.584 1.509 1.00 85.06 127 GLN A O 1
ATOM 974 N N . HIS A 1 128 ? 15.634 14.953 -0.533 1.00 87.81 128 HIS A N 1
ATOM 975 C CA . HIS A 1 128 ? 16.511 15.866 -1.262 1.00 87.81 128 HIS A CA 1
ATOM 976 C C . HIS A 1 128 ? 16.183 17.346 -0.983 1.00 87.81 128 HIS A C 1
ATOM 978 O O . HIS A 1 128 ? 17.063 18.192 -1.128 1.00 87.81 128 HIS A O 1
ATOM 984 N N . ILE A 1 129 ? 14.958 17.655 -0.527 1.00 88.50 129 ILE A N 1
ATOM 985 C CA . ILE A 1 129 ? 14.545 19.001 -0.097 1.00 88.50 129 ILE A CA 1
ATOM 986 C C . ILE A 1 129 ? 14.443 19.094 1.430 1.00 88.50 129 ILE A C 1
ATOM 988 O O . ILE A 1 129 ? 15.024 19.992 2.036 1.00 88.50 129 ILE A O 1
ATOM 992 N N . ARG A 1 130 ? 13.699 18.183 2.070 1.00 85.44 130 ARG A N 1
ATOM 993 C CA . ARG A 1 130 ? 13.290 18.304 3.483 1.00 85.44 130 ARG A CA 1
ATOM 994 C C . ARG A 1 130 ? 14.204 17.611 4.501 1.00 85.44 130 ARG A C 1
ATOM 996 O O . ARG A 1 130 ? 13.998 17.820 5.697 1.00 85.44 130 ARG A O 1
ATOM 1003 N N . ARG A 1 131 ? 15.187 16.815 4.056 1.00 88.69 131 ARG A N 1
ATOM 1004 C CA . ARG A 1 131 ? 16.158 16.087 4.904 1.00 88.69 131 ARG A CA 1
ATOM 1005 C C . ARG A 1 131 ? 15.483 15.341 6.061 1.00 88.69 131 ARG A C 1
ATOM 1007 O O . ARG A 1 131 ? 14.601 14.530 5.799 1.00 88.69 131 ARG A O 1
ATOM 1014 N N . GLU A 1 132 ? 15.838 15.615 7.320 1.00 87.88 132 GLU A N 1
ATOM 1015 C CA . GLU A 1 132 ? 15.276 14.906 8.475 1.00 87.88 132 GLU A CA 1
ATOM 1016 C C . GLU A 1 132 ? 13.764 15.108 8.674 1.00 87.88 132 GLU A C 1
ATOM 1018 O O . GLU A 1 132 ? 13.124 14.304 9.343 1.00 87.88 132 GLU A O 1
ATOM 1023 N N . LYS A 1 133 ? 13.169 16.146 8.070 1.00 84.25 133 LYS A N 1
ATOM 1024 C CA . LYS A 1 133 ? 11.718 16.409 8.127 1.00 84.25 133 LYS A CA 1
ATOM 1025 C C . LYS A 1 133 ? 10.956 15.809 6.944 1.00 84.25 133 LYS A C 1
ATOM 1027 O O . LYS A 1 133 ? 9.779 16.126 6.743 1.00 84.25 133 LYS A O 1
ATOM 1032 N N . ALA A 1 134 ? 11.627 15.020 6.108 1.00 82.81 134 ALA A N 1
ATOM 1033 C CA . ALA A 1 134 ? 11.000 14.358 4.977 1.00 82.81 134 ALA A CA 1
ATOM 1034 C C . ALA A 1 134 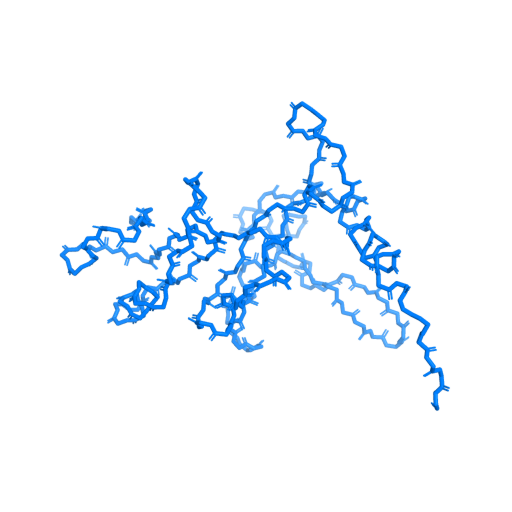? 9.987 13.306 5.440 1.00 82.81 134 ALA A C 1
ATOM 1036 O O . ALA A 1 134 ? 10.053 12.779 6.547 1.00 82.81 134 ALA A O 1
ATOM 1037 N N . THR A 1 135 ? 9.035 13.006 4.562 1.00 79.81 135 THR A N 1
ATOM 1038 C CA . THR A 1 135 ? 7.994 11.995 4.826 1.00 79.81 135 THR A CA 1
ATOM 1039 C C . THR A 1 135 ? 8.563 10.575 4.879 1.00 79.81 135 THR A C 1
ATOM 1041 O O . THR A 1 135 ? 8.051 9.728 5.605 1.00 79.81 135 THR A O 1
ATOM 1044 N N . SER A 1 136 ? 9.644 10.319 4.138 1.00 82.50 136 SER A N 1
ATOM 1045 C CA . SER A 1 136 ? 10.447 9.101 4.235 1.00 82.50 136 SER A CA 1
ATOM 1046 C C . SER A 1 136 ? 11.887 9.364 3.786 1.00 82.50 136 SER A C 1
ATOM 1048 O O . SER A 1 136 ? 12.197 10.417 3.224 1.00 82.50 136 SER A O 1
ATOM 1050 N N . ASN A 1 137 ? 12.751 8.373 3.993 1.00 86.94 137 ASN A N 1
ATOM 1051 C CA . ASN A 1 137 ? 14.143 8.350 3.543 1.00 86.94 137 ASN A CA 1
ATOM 1052 C C . ASN A 1 137 ? 14.333 7.684 2.160 1.00 86.94 137 ASN A C 1
ATOM 1054 O O . ASN A 1 137 ? 15.462 7.381 1.766 1.00 86.94 137 ASN A O 1
ATOM 1058 N N . ILE A 1 138 ? 13.255 7.400 1.417 1.00 85.94 138 ILE A N 1
ATOM 1059 C CA . ILE A 1 138 ? 13.368 6.746 0.107 1.00 85.94 138 ILE A CA 1
ATOM 1060 C C . ILE A 1 138 ? 13.999 7.699 -0.925 1.00 85.94 138 ILE A C 1
ATOM 1062 O O . ILE A 1 138 ? 13.643 8.874 -0.999 1.00 85.94 138 ILE A O 1
ATOM 1066 N N . CYS A 1 139 ? 14.948 7.196 -1.724 1.00 83.31 139 CYS A N 1
ATOM 1067 C CA . CYS A 1 139 ? 15.522 7.918 -2.872 1.00 83.31 139 CYS A CA 1
ATOM 1068 C C . CYS A 1 139 ? 15.239 7.149 -4.161 1.00 83.31 139 CYS A C 1
ATOM 1070 O O . CYS A 1 139 ? 14.415 7.540 -4.981 1.00 83.31 139 CYS A O 1
ATOM 1072 N N . THR A 1 140 ? 15.885 5.991 -4.298 1.00 86.12 140 THR A N 1
ATOM 1073 C CA . THR A 1 140 ? 15.690 5.093 -5.429 1.00 86.12 140 THR A CA 1
ATOM 1074 C C . THR A 1 140 ? 14.457 4.240 -5.175 1.00 86.12 140 THR A C 1
ATOM 1076 O O . THR A 1 140 ? 14.393 3.493 -4.200 1.00 86.12 140 THR A O 1
ATOM 1079 N N . ALA A 1 141 ? 13.480 4.344 -6.069 1.00 85.88 141 ALA A N 1
ATOM 1080 C CA . ALA A 1 141 ? 12.263 3.543 -6.054 1.00 85.88 141 ALA A CA 1
ATOM 1081 C C . ALA A 1 141 ? 12.254 2.518 -7.203 1.00 85.88 141 ALA A C 1
ATOM 1083 O O . ALA A 1 141 ? 13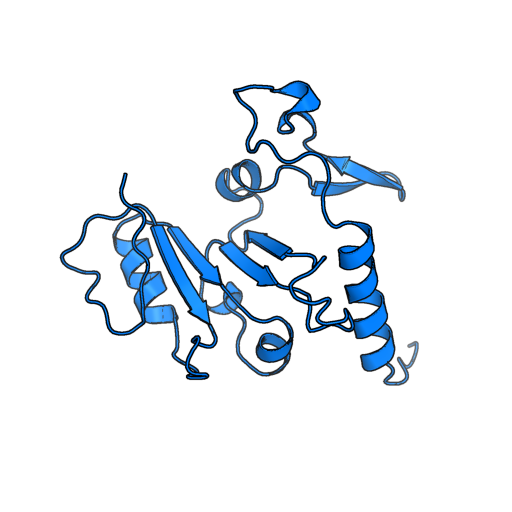.140 2.488 -8.055 1.00 85.88 141 ALA A O 1
ATOM 1084 N N . GLN A 1 142 ? 11.210 1.691 -7.265 1.00 86.75 142 GLN A N 1
ATOM 1085 C CA . GLN A 1 142 ? 11.065 0.618 -8.257 1.00 86.75 142 GLN A CA 1
ATOM 1086 C C . GLN A 1 142 ? 10.310 1.077 -9.519 1.00 86.75 142 GLN A C 1
ATOM 1088 O O . GLN A 1 142 ? 9.365 0.431 -9.972 1.00 86.75 142 GLN A O 1
ATOM 1093 N N . VAL A 1 143 ? 10.718 2.215 -10.096 1.00 82.50 143 VAL A N 1
ATOM 1094 C CA . VAL A 1 143 ? 9.995 2.884 -11.202 1.00 82.50 143 VAL A CA 1
ATOM 1095 C C . VAL A 1 143 ? 9.937 2.022 -12.465 1.00 82.50 143 VAL A C 1
ATOM 1097 O O . VAL A 1 143 ? 8.897 1.963 -13.122 1.00 82.50 143 VAL A O 1
ATOM 1100 N N . LEU A 1 144 ? 11.031 1.331 -12.804 1.00 82.94 144 LEU A N 1
ATOM 1101 C CA . LEU A 1 144 ? 11.083 0.455 -13.980 1.00 82.94 144 LEU A CA 1
ATOM 1102 C C . LEU A 1 144 ? 10.021 -0.649 -13.900 1.00 82.94 144 LEU A C 1
ATOM 1104 O O . LEU A 1 144 ? 9.304 -0.898 -14.865 1.00 82.94 144 LEU A O 1
ATOM 1108 N N . LEU A 1 145 ? 9.888 -1.268 -12.729 1.00 84.56 145 LEU A N 1
ATOM 1109 C CA . LEU A 1 145 ? 8.950 -2.362 -12.501 1.00 84.56 145 LEU A CA 1
ATOM 1110 C C . LEU A 1 145 ? 7.511 -1.870 -12.391 1.00 84.56 145 LEU A C 1
ATOM 1112 O O . LEU A 1 145 ? 6.606 -2.504 -12.924 1.00 84.56 145 LEU A O 1
ATOM 1116 N N . ALA A 1 146 ? 7.301 -0.704 -11.776 1.00 81.88 146 ALA A N 1
ATOM 1117 C CA . ALA A 1 146 ? 5.993 -0.062 -11.747 1.00 81.88 146 ALA A CA 1
ATOM 1118 C C . ALA A 1 146 ? 5.473 0.222 -13.169 1.00 81.88 146 ALA A C 1
ATOM 1120 O O . ALA A 1 146 ? 4.284 0.063 -13.436 1.00 81.88 146 ALA A O 1
ATOM 1121 N N . LYS A 1 147 ? 6.361 0.569 -14.113 1.00 83.06 147 LYS A N 1
ATOM 1122 C CA . LYS A 1 147 ? 5.986 0.761 -15.521 1.00 83.06 147 LYS A CA 1
ATOM 1123 C C . LYS A 1 147 ? 5.569 -0.526 -16.230 1.00 83.06 147 LYS A C 1
ATOM 1125 O O . LYS A 1 147 ? 4.826 -0.414 -17.195 1.00 83.06 147 LYS A O 1
ATOM 1130 N N . LEU A 1 148 ? 5.995 -1.713 -15.790 1.00 81.69 148 LEU A N 1
ATOM 1131 C CA . LEU A 1 148 ? 5.601 -2.985 -16.419 1.00 81.69 148 LEU A CA 1
ATOM 1132 C C . LEU A 1 148 ? 4.124 -3.332 -16.173 1.00 81.69 148 LEU A C 1
ATOM 1134 O O . LEU A 1 148 ? 3.505 -3.981 -17.018 1.00 81.69 148 LEU A O 1
ATOM 1138 N N . LEU A 1 149 ? 3.537 -2.860 -15.067 1.00 79.44 149 LEU A N 1
ATOM 1139 C CA . LEU A 1 149 ? 2.154 -3.175 -14.693 1.00 79.44 149 LEU A CA 1
ATOM 1140 C C . LEU A 1 149 ? 1.120 -2.802 -15.765 1.00 79.44 149 LEU A C 1
ATOM 1142 O O . LEU A 1 149 ? 0.382 -3.690 -16.201 1.00 79.44 149 LEU A O 1
ATOM 1146 N N . PRO A 1 150 ? 1.051 -1.533 -16.223 1.00 76.50 150 PRO A N 1
ATOM 1147 C CA . PRO A 1 150 ? 0.081 -1.129 -17.236 1.00 76.50 150 PRO A CA 1
ATOM 1148 C C . PRO A 1 150 ? 0.250 -1.877 -18.561 1.00 76.50 150 PRO A C 1
ATOM 1150 O O . PRO A 1 150 ? -0.746 -2.164 -19.222 1.00 76.50 150 PRO A O 1
ATOM 1153 N N . TYR A 1 151 ? 1.480 -2.244 -18.944 1.00 76.31 151 TYR A N 1
ATOM 1154 C CA . TYR A 1 151 ? 1.709 -3.049 -20.149 1.00 76.31 151 TYR A CA 1
ATOM 1155 C C . TYR A 1 151 ? 1.095 -4.441 -20.016 1.00 76.31 151 TYR A C 1
ATOM 1157 O O . TYR A 1 151 ? 0.398 -4.887 -20.924 1.00 76.31 151 TYR A O 1
ATOM 1165 N N . MET A 1 152 ? 1.294 -5.106 -18.876 1.00 73.81 152 MET A N 1
ATOM 1166 C CA . MET A 1 152 ? 0.712 -6.427 -18.623 1.00 73.81 152 MET A CA 1
ATOM 1167 C C . MET A 1 152 ? -0.815 -6.374 -18.580 1.00 73.81 152 MET A C 1
ATOM 1169 O O . MET A 1 152 ? -1.484 -7.248 -19.137 1.00 73.81 152 MET A O 1
ATOM 1173 N N . GLN A 1 153 ? -1.377 -5.317 -17.992 1.00 73.88 153 GLN A N 1
ATOM 1174 C CA . GLN A 1 153 ? -2.818 -5.099 -18.003 1.00 73.88 153 GLN A CA 1
ATOM 1175 C C . GLN A 1 153 ? -3.347 -4.856 -19.420 1.00 73.88 153 GLN A C 1
ATOM 1177 O O . GLN A 1 153 ? -4.330 -5.485 -19.789 1.00 73.88 153 GLN A O 1
ATOM 1182 N N . CYS A 1 154 ? -2.664 -4.045 -20.233 1.00 70.38 154 CYS A N 1
ATOM 1183 C CA . CYS A 1 154 ? -3.014 -3.794 -21.634 1.00 70.38 154 CYS A CA 1
ATOM 1184 C C . CYS A 1 154 ? -2.960 -5.069 -22.496 1.00 70.38 154 CYS A C 1
ATOM 1186 O O . CYS A 1 154 ? -3.871 -5.337 -23.278 1.00 70.38 154 CYS A O 1
ATOM 1188 N N . ILE A 1 155 ? -1.924 -5.900 -22.325 1.00 71.44 155 ILE A N 1
ATOM 1189 C CA . ILE A 1 155 ? -1.800 -7.191 -23.024 1.00 71.44 155 ILE A CA 1
ATOM 1190 C C . ILE A 1 155 ? -2.972 -8.108 -22.656 1.00 71.44 155 ILE A C 1
ATOM 1192 O O . ILE A 1 155 ? -3.590 -8.704 -23.538 1.00 71.44 155 ILE A O 1
ATOM 1196 N N . ARG A 1 156 ? -3.315 -8.188 -21.365 1.00 61.16 156 ARG A N 1
ATOM 1197 C CA . ARG A 1 156 ? -4.417 -9.021 -20.864 1.00 61.16 156 ARG A CA 1
ATOM 1198 C C . ARG A 1 156 ? -5.799 -8.458 -21.212 1.00 61.16 156 ARG A C 1
ATOM 1200 O O . ARG A 1 156 ? -6.744 -9.224 -21.378 1.00 61.16 156 ARG A O 1
ATOM 1207 N N . SER A 1 157 ? -5.926 -7.139 -21.343 1.00 61.59 157 SER A N 1
ATOM 1208 C CA . SER A 1 157 ? -7.168 -6.444 -21.682 1.00 61.59 157 SER A CA 1
ATOM 1209 C C . SER A 1 157 ? -7.394 -6.292 -23.184 1.00 61.59 157 SER A C 1
ATOM 1211 O O . SER A 1 157 ? -8.307 -5.557 -23.557 1.00 61.59 157 SER A O 1
ATOM 1213 N N . ARG A 1 158 ? -6.629 -6.983 -24.049 1.00 46.12 158 ARG A N 1
ATOM 1214 C CA . ARG A 1 158 ? -6.932 -7.134 -25.485 1.00 46.12 158 ARG A CA 1
ATOM 1215 C C . ARG A 1 158 ? -8.236 -7.925 -25.700 1.00 46.12 158 ARG A C 1
ATOM 1217 O O . ARG A 1 158 ? -8.253 -8.996 -26.292 1.00 46.12 158 ARG A O 1
ATOM 1224 N N . ARG A 1 159 ? -9.361 -7.371 -25.247 1.00 42.56 159 ARG A N 1
ATOM 1225 C CA . ARG A 1 159 ? -10.611 -7.423 -26.000 1.00 42.56 159 ARG A CA 1
ATOM 1226 C C . ARG A 1 159 ? -10.499 -6.351 -27.088 1.00 42.56 159 ARG A C 1
ATOM 1228 O O . ARG A 1 159 ? -9.946 -5.288 -26.805 1.00 42.56 159 ARG A O 1
ATOM 1235 N N . PRO A 1 160 ? -10.989 -6.590 -28.313 1.00 38.09 160 PRO A N 1
ATOM 1236 C CA . PRO A 1 160 ? -11.035 -5.551 -29.330 1.00 38.09 160 PRO A CA 1
ATOM 1237 C C . PRO A 1 160 ? -11.876 -4.393 -28.790 1.00 38.09 160 PRO A C 1
ATOM 1239 O O . PRO A 1 160 ? -13.092 -4.507 -28.627 1.00 38.09 160 PRO A O 1
ATOM 1242 N N . GLN A 1 161 ? -11.214 -3.290 -28.458 1.00 42.56 161 GLN A N 1
ATOM 1243 C CA . GLN A 1 161 ? -11.875 -2.045 -28.122 1.00 42.56 161 GLN A CA 1
ATOM 1244 C C . GLN A 1 161 ? -12.473 -1.543 -29.436 1.00 42.56 161 GLN A C 1
ATOM 1246 O O . GLN A 1 161 ? -11.764 -1.022 -30.294 1.00 42.56 161 GLN A O 1
ATOM 1251 N N . LYS A 1 162 ? -13.767 -1.818 -29.653 1.00 34.03 162 LYS A N 1
ATOM 1252 C CA . LYS A 1 162 ? -14.530 -1.187 -30.731 1.00 34.03 162 LYS A CA 1
ATOM 1253 C C . LYS A 1 162 ? -14.441 0.316 -30.488 1.00 34.03 162 LYS A C 1
ATOM 1255 O O . LYS A 1 162 ? -15.088 0.823 -29.576 1.00 34.03 162 LYS A O 1
ATOM 1260 N N . TYR A 1 163 ? -13.605 0.992 -31.269 1.00 36.94 163 TYR A N 1
ATOM 1261 C CA . TYR A 1 163 ? -13.681 2.433 -31.434 1.00 36.94 163 TYR A CA 1
ATOM 1262 C C . TYR A 1 163 ? -15.108 2.748 -31.900 1.00 36.94 163 TYR A C 1
ATOM 1264 O O . TYR A 1 163 ? -15.578 2.176 -32.887 1.00 36.94 163 TYR A O 1
ATOM 1272 N N . ARG A 1 164 ? -15.816 3.562 -31.123 1.00 32.31 164 ARG A N 1
ATOM 1273 C CA . ARG A 1 164 ? -17.099 4.163 -31.475 1.00 32.31 164 ARG A CA 1
ATOM 1274 C C . ARG A 1 164 ? -16.894 5.662 -31.526 1.00 32.31 164 ARG A C 1
ATOM 1276 O O . ARG A 1 164 ? -16.148 6.150 -30.647 1.00 32.31 164 ARG A O 1
#

Mean predicted aligned error: 8.36 Å

pLDDT: mean 79.75, std 14.28, range [32.31, 93.75]

Radius of gyration: 17.93 Å; Cα contacts (8 Å, |Δi|>4): 242; chains: 1; bounding box: 34×40×56 Å

Sequence (164 aa):
MKLSLVTHTQNLKTREFFGVLIQYPASTGRLNDPSEAISQAHNKGALAVVASDLLALTQIKSPGEMDADVVVGNSQRFGVPMGYGGPHAAFLQPVRNINDPLRDALLGYQLMLKDARLRMALQTREQHIRREKATSNICTAQVLLAKLLPYMQCIRSRRPQKYR

Nearest PDB structures (foldseek):
  6i33-assembly1_B  TM=9.101E-01  e=1.237E-11  Homo sapiens
  6i35-assembly1_B  TM=9.126E-01  e=2.640E-11  Homo sapiens
  1wyv-assembly2_E  TM=8.943E-01  e=2.567E-10  Thermus thermophilus HB8
  4lgl-assembly1_A  TM=8.152E-01  e=8.289E-09  Synechocystis sp. PCC 6803 substr. Kazusa
  4lhd-assembly1_B  TM=8.928E-01  e=7.565E-08  Synechocystis sp. PCC 6803 substr. Kazusa